Protein AF-A0A382D6B4-F1 (afdb_monomer)

Foldseek 3Di:
DDPPPDAAEDQQQDQPCLVSSVVSVVVVCVPDVDHHYDHPDDCPPPDPVRVVRSVVSNVSSVVVD

Radius of gyration: 12.53 Å; Cα contacts (8 Å, |Δi|>4): 62; chains: 1; bounding box: 29×17×34 Å

Structure (mmCIF, N/CA/C/O backbone):
data_AF-A0A382D6B4-F1
#
_entry.id   AF-A0A382D6B4-F1
#
loop_
_atom_site.group_PDB
_atom_site.id
_atom_site.type_symbol
_atom_site.label_atom_id
_atom_site.label_alt_id
_atom_site.label_comp_id
_atom_site.label_asym_id
_atom_si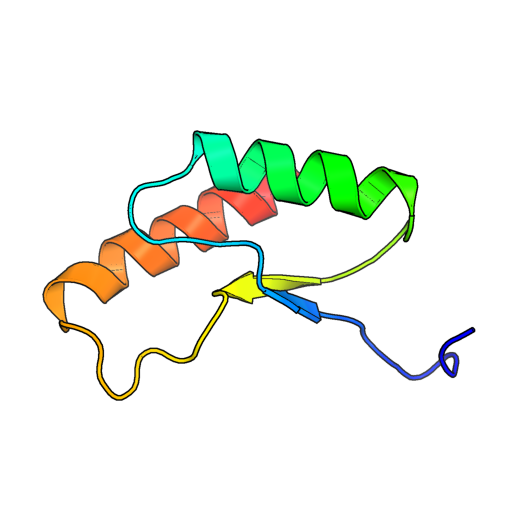te.label_entity_id
_atom_site.label_seq_id
_atom_site.pdbx_PDB_ins_code
_atom_site.Cartn_x
_atom_site.Cartn_y
_atom_site.Cartn_z
_atom_site.occupancy
_atom_site.B_iso_or_equiv
_atom_site.auth_seq_id
_atom_site.auth_comp_id
_atom_site.auth_asym_id
_atom_site.auth_atom_id
_atom_site.pdbx_PDB_model_num
ATOM 1 N N . GLN A 1 1 ? -5.670 -7.774 19.215 1.00 82.62 1 GLN A N 1
ATOM 2 C CA . GLN A 1 1 ? -6.048 -6.383 18.881 1.00 82.62 1 GLN A CA 1
ATOM 3 C C . GLN A 1 1 ? -4.805 -5.518 18.991 1.00 82.62 1 GLN A C 1
ATOM 5 O O . GLN A 1 1 ? -3.979 -5.809 19.850 1.00 82.62 1 GLN A O 1
ATOM 10 N N . LEU A 1 2 ? -4.646 -4.533 18.104 1.00 89.25 2 LEU A N 1
ATOM 11 C CA . LEU A 1 2 ? -3.575 -3.537 18.206 1.00 89.25 2 LEU A CA 1
ATOM 12 C C . LEU A 1 2 ? -3.918 -2.519 19.312 1.00 89.25 2 LEU A C 1
ATOM 14 O O . LEU A 1 2 ? -5.107 -2.322 19.579 1.00 89.25 2 LEU A O 1
ATOM 18 N N . PRO A 1 3 ? -2.923 -1.888 19.961 1.00 95.25 3 PRO A N 1
ATOM 19 C CA . PRO A 1 3 ? -3.165 -0.750 20.845 1.00 95.25 3 PRO A CA 1
ATOM 20 C C . PRO A 1 3 ? -3.919 0.379 20.127 1.00 95.25 3 PRO A C 1
ATOM 22 O O . PRO A 1 3 ? -3.709 0.591 18.936 1.00 95.25 3 PRO A O 1
ATOM 25 N N . THR A 1 4 ? -4.748 1.134 20.852 1.00 91.62 4 THR A N 1
ATOM 26 C CA 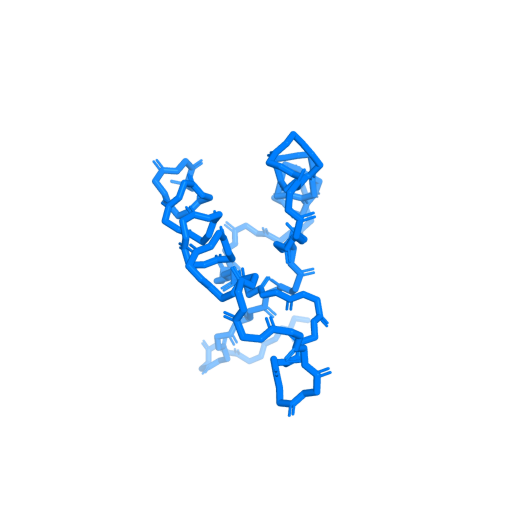. THR A 1 4 ? -5.579 2.213 20.278 1.00 91.62 4 THR A CA 1
ATOM 27 C C . THR A 1 4 ? -4.763 3.291 19.561 1.00 91.62 4 THR A C 1
ATOM 29 O O . THR A 1 4 ? -5.195 3.800 18.537 1.00 91.62 4 THR A O 1
ATOM 32 N N . GLU A 1 5 ? -3.563 3.589 20.058 1.00 95.56 5 GLU A N 1
ATOM 33 C CA . GLU A 1 5 ? -2.649 4.591 19.485 1.00 95.56 5 GLU A CA 1
ATOM 34 C C . GLU A 1 5 ? -1.903 4.088 18.229 1.00 95.56 5 GLU A C 1
ATOM 36 O O . GLU A 1 5 ? -1.040 4.778 17.695 1.00 95.56 5 GLU A O 1
ATOM 41 N N . THR A 1 6 ? -2.146 2.847 17.786 1.00 95.75 6 THR A N 1
ATOM 42 C CA . THR A 1 6 ? -1.449 2.262 16.632 1.00 95.75 6 THR A CA 1
ATOM 43 C C . THR A 1 6 ? -2.210 2.524 15.340 1.00 95.75 6 THR A C 1
ATOM 45 O O . THR A 1 6 ? -3.301 1.992 15.137 1.00 95.75 6 THR A O 1
ATOM 48 N N . GLU A 1 7 ? -1.580 3.239 14.412 1.00 95.50 7 GLU A N 1
ATOM 49 C CA . GLU A 1 7 ? -2.034 3.300 13.024 1.00 95.50 7 GLU A CA 1
ATOM 50 C C . GLU A 1 7 ? -1.464 2.123 12.222 1.00 95.50 7 GLU A C 1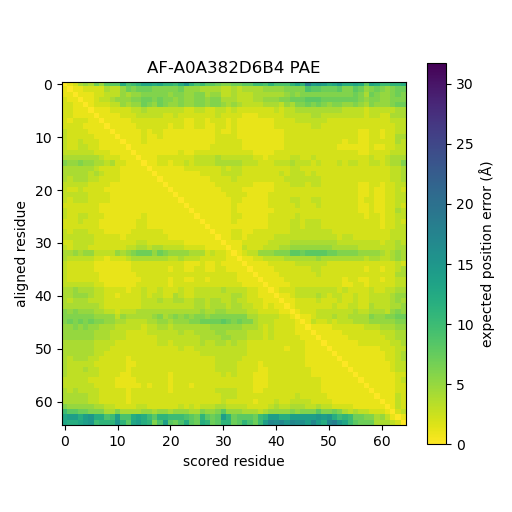
ATOM 52 O O . GLU A 1 7 ? -0.251 1.954 12.090 1.00 95.50 7 GLU A O 1
ATOM 57 N N . LEU A 1 8 ? -2.346 1.289 11.674 1.00 96.31 8 LEU A N 1
ATOM 58 C CA . LEU A 1 8 ? -1.961 0.173 10.815 1.00 96.31 8 LEU A CA 1
ATOM 59 C C . LEU A 1 8 ? -1.853 0.643 9.363 1.00 96.31 8 LEU A C 1
ATOM 61 O O . LEU A 1 8 ? -2.850 1.082 8.802 1.00 96.31 8 LEU A O 1
ATOM 65 N N . TYR A 1 9 ? -0.691 0.464 8.733 1.00 97.12 9 TYR A N 1
ATOM 66 C CA . TYR A 1 9 ? -0.514 0.639 7.288 1.00 97.12 9 TYR A CA 1
ATOM 67 C C . TYR A 1 9 ? -0.198 -0.705 6.633 1.00 97.12 9 TYR A C 1
ATOM 69 O O . TYR A 1 9 ? 0.670 -1.442 7.104 1.00 97.12 9 TYR A O 1
A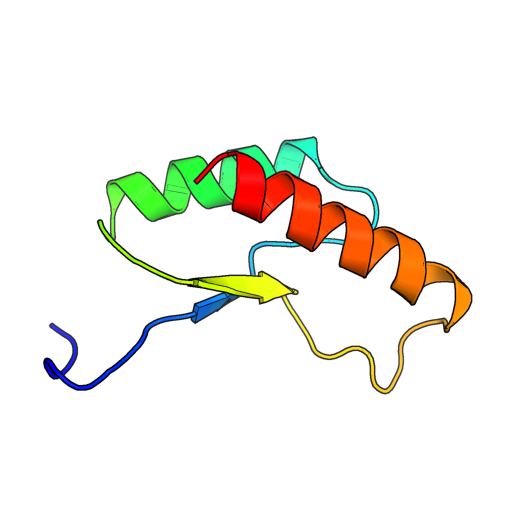TOM 77 N N . LEU A 1 10 ? -0.897 -1.028 5.546 1.00 97.56 10 LEU A N 1
ATOM 78 C CA . LEU A 1 10 ? -0.730 -2.281 4.815 1.00 97.56 10 LEU A CA 1
ATOM 79 C C . LEU A 1 10 ? -0.057 -2.041 3.459 1.00 97.56 10 LEU A C 1
ATOM 81 O O . LEU A 1 10 ? -0.489 -1.189 2.683 1.00 97.56 10 LEU A O 1
ATOM 85 N N . GLY A 1 11 ? 0.973 -2.836 3.162 1.00 98.06 11 GLY A N 1
ATOM 86 C CA . GLY A 1 11 ? 1.636 -2.868 1.858 1.00 98.06 11 GLY A CA 1
ATOM 87 C C . GLY A 1 11 ? 0.758 -3.563 0.818 1.00 98.06 11 GLY A C 1
ATOM 88 O O . GLY A 1 11 ? 0.781 -4.786 0.716 1.00 98.06 11 GLY A O 1
ATOM 89 N N . LEU A 1 12 ? -0.055 -2.794 0.096 1.00 97.81 12 LEU A N 1
ATOM 90 C CA . LEU A 1 12 ? -1.068 -3.297 -0.842 1.00 97.81 12 LEU A CA 1
ATOM 91 C C . LEU A 1 12 ? -0.891 -2.760 -2.267 1.00 97.81 12 LEU A C 1
ATOM 93 O O . LEU A 1 12 ? -1.584 -3.239 -3.161 1.00 97.81 12 LEU A O 1
ATOM 97 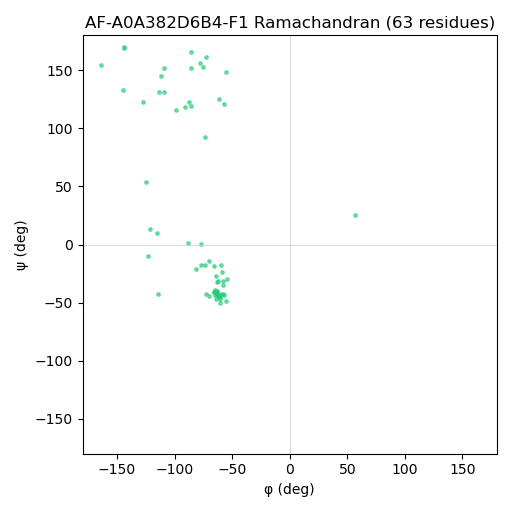N N . ILE A 1 13 ? -0.002 -1.781 -2.463 1.00 97.50 13 ILE A N 1
ATOM 98 C CA . ILE A 1 13 ? 0.204 -1.095 -3.740 1.00 97.50 13 ILE A CA 1
ATOM 99 C C . ILE A 1 13 ? 1.402 -1.670 -4.479 1.00 97.50 13 ILE A C 1
ATOM 101 O O . ILE A 1 13 ? 2.531 -1.506 -4.028 1.00 97.50 13 ILE A O 1
ATOM 105 N N . HIS A 1 14 ? 1.161 -2.273 -5.637 1.00 96.06 14 HIS A N 1
ATOM 106 C CA . HIS A 1 14 ? 2.190 -2.852 -6.491 1.00 96.06 14 HIS A CA 1
ATOM 107 C C . HIS A 1 14 ? 2.392 -2.023 -7.771 1.00 96.06 14 HIS A C 1
ATOM 109 O O . HIS A 1 14 ? 1.491 -1.360 -8.293 1.00 96.06 14 HIS A O 1
ATOM 115 N N . HIS A 1 15 ? 3.607 -2.067 -8.319 1.00 93.88 15 HIS A N 1
ATOM 116 C CA . HIS A 1 15 ? 3.928 -1.371 -9.564 1.00 93.88 15 HIS A CA 1
ATOM 117 C C . HIS A 1 15 ? 3.082 -1.894 -10.740 1.00 93.88 15 HIS A C 1
ATOM 119 O O . HIS A 1 15 ? 3.119 -3.083 -11.046 1.00 93.88 15 HIS A O 1
ATOM 125 N N . GLN A 1 16 ? 2.377 -0.982 -11.424 1.00 91.56 16 GLN A N 1
ATOM 126 C CA . GLN A 1 16 ? 1.551 -1.261 -12.612 1.00 91.56 16 GLN A CA 1
ATOM 127 C C . GLN A 1 16 ? 0.445 -2.322 -12.409 1.00 91.56 16 GLN A C 1
ATOM 129 O O . GLN A 1 16 ? -0.005 -2.930 -13.377 1.00 91.56 16 GLN A O 1
ATOM 134 N N . ASP A 1 17 ? -0.045 -2.520 -11.180 1.00 95.69 17 ASP A N 1
ATOM 135 C CA . ASP A 1 17 ? -1.067 -3.532 -10.860 1.00 95.69 17 ASP A CA 1
ATOM 136 C C . ASP A 1 17 ? -2.300 -2.936 -10.150 1.00 95.69 17 ASP A C 1
ATOM 138 O O . ASP A 1 17 ? -2.744 -3.406 -9.107 1.00 95.69 17 ASP A O 1
ATOM 142 N N . HIS A 1 18 ? -2.916 -1.905 -10.735 1.00 93.94 18 HIS A N 1
ATOM 143 C CA . HIS A 1 18 ? -4.068 -1.225 -10.118 1.00 93.94 18 HIS A CA 1
ATOM 144 C C . HIS A 1 18 ? -5.265 -2.146 -9.827 1.00 93.94 18 HIS A C 1
ATOM 146 O O . HIS A 1 18 ? -6.036 -1.909 -8.895 1.00 93.94 18 HIS A O 1
ATOM 152 N N . ASN A 1 19 ? -5.465 -3.185 -10.642 1.00 95.81 19 ASN A N 1
ATOM 153 C CA . ASN A 1 19 ? -6.537 -4.151 -10.414 1.00 95.81 19 ASN A CA 1
ATOM 154 C C . ASN A 1 19 ?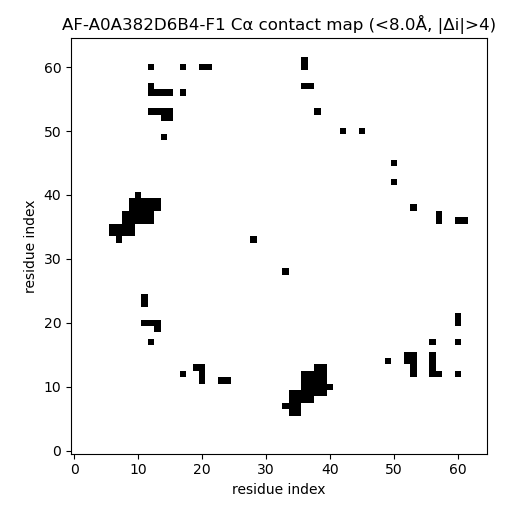 -6.214 -5.056 -9.223 1.00 95.81 19 ASN A C 1
ATOM 156 O O . ASN A 1 19 ? -7.096 -5.300 -8.398 1.00 95.81 19 ASN A O 1
ATOM 160 N N . GLY A 1 20 ? -4.968 -5.519 -9.109 1.00 97.44 20 GLY A N 1
ATOM 161 C CA . GLY A 1 20 ? -4.514 -6.260 -7.943 1.00 97.44 20 GLY A CA 1
ATOM 162 C C . GLY A 1 20 ? -4.555 -5.413 -6.674 1.00 97.44 20 GLY A C 1
ATOM 163 O O . GLY A 1 20 ? -5.017 -5.911 -5.650 1.00 97.44 20 GLY A O 1
ATOM 164 N N . ASP A 1 21 ? -4.180 -4.132 -6.736 1.00 97.38 21 ASP A N 1
ATOM 165 C CA . ASP A 1 21 ? -4.257 -3.203 -5.598 1.00 97.38 21 ASP A CA 1
ATOM 166 C C . ASP A 1 21 ? -5.685 -3.157 -5.028 1.00 97.38 21 ASP A C 1
ATOM 168 O O . ASP A 1 21 ? -5.900 -3.375 -3.833 1.00 97.38 21 ASP A O 1
ATOM 172 N N . LYS A 1 22 ? -6.694 -2.991 -5.899 1.00 96.31 22 LYS A N 1
ATOM 173 C CA . LYS A 1 22 ? -8.117 -3.015 -5.510 1.00 96.31 22 LYS A CA 1
ATOM 174 C C . LYS A 1 22 ? -8.526 -4.341 -4.871 1.00 96.31 22 LYS A C 1
ATOM 176 O O . LYS A 1 22 ? -9.249 -4.349 -3.877 1.00 96.31 22 LYS A O 1
ATOM 181 N N . GLN A 1 23 ? -8.075 -5.466 -5.427 1.00 97.38 23 GLN A N 1
ATOM 182 C CA . GLN A 1 23 ? -8.387 -6.790 -4.881 1.00 97.38 23 GLN A CA 1
ATOM 183 C C . GLN A 1 23 ? -7.759 -6.998 -3.498 1.00 97.38 23 GLN A C 1
ATOM 185 O O . GLN A 1 23 ? -8.418 -7.531 -2.604 1.00 97.38 23 GLN A O 1
ATOM 190 N N . ARG A 1 24 ? -6.514 -6.547 -3.300 1.00 97.56 24 ARG A N 1
ATOM 191 C CA . ARG A 1 24 ? -5.803 -6.618 -2.016 1.00 97.56 24 ARG A CA 1
ATOM 192 C C . ARG A 1 24 ? -6.478 -5.750 -0.954 1.00 97.56 24 ARG A C 1
ATOM 194 O O . ARG A 1 24 ? -6.703 -6.233 0.153 1.00 97.56 24 ARG A O 1
ATOM 201 N N . ILE A 1 25 ? -6.885 -4.528 -1.304 1.00 96.69 25 ILE A N 1
ATOM 202 C CA . ILE A 1 25 ? -7.655 -3.634 -0.420 1.00 96.69 25 ILE A CA 1
ATOM 203 C C . ILE A 1 25 ? -8.987 -4.277 -0.022 1.00 96.69 25 ILE A C 1
ATOM 205 O O . ILE A 1 25 ? -9.275 -4.403 1.168 1.00 96.69 25 ILE A O 1
ATOM 209 N N . ALA A 1 26 ? -9.761 -4.770 -0.993 1.00 96.00 26 ALA A N 1
ATOM 210 C CA . ALA A 1 26 ? -11.044 -5.418 -0.725 1.00 96.00 26 ALA A CA 1
ATOM 211 C C . ALA A 1 26 ? -10.901 -6.692 0.126 1.00 96.00 26 ALA A C 1
ATOM 213 O O . ALA A 1 26 ? -11.800 -7.039 0.893 1.00 96.00 26 ALA A O 1
ATOM 214 N N . ALA A 1 27 ? -9.788 -7.419 -0.000 1.00 97.44 27 ALA A N 1
ATOM 215 C CA . ALA A 1 27 ? -9.488 -8.557 0.861 1.00 97.44 27 ALA A CA 1
ATOM 216 C C . ALA A 1 27 ? -9.147 -8.112 2.293 1.00 97.44 27 ALA A C 1
ATOM 218 O O . ALA A 1 27 ? -9.675 -8.691 3.242 1.00 97.44 27 ALA A O 1
ATOM 219 N N . ALA A 1 28 ? -8.324 -7.072 2.456 1.00 96.94 28 ALA A N 1
ATOM 220 C CA . ALA A 1 28 ? -7.937 -6.538 3.761 1.00 96.94 28 ALA A CA 1
ATOM 221 C C . ALA A 1 28 ? -9.134 -5.980 4.551 1.00 96.94 28 ALA A C 1
ATOM 223 O O . ALA A 1 28 ? -9.273 -6.279 5.738 1.00 96.94 28 ALA A O 1
ATOM 224 N N . GLN A 1 29 ? -10.051 -5.271 3.882 1.00 95.56 29 GLN A N 1
ATOM 225 C CA . GLN A 1 29 ? -11.275 -4.716 4.484 1.00 95.56 29 GLN A CA 1
ATOM 226 C C . GLN A 1 29 ? -12.187 -5.778 5.120 1.00 95.56 29 GLN A C 1
ATOM 228 O O . GLN A 1 29 ? -12.951 -5.470 6.031 1.00 95.56 29 GLN A O 1
ATOM 233 N N . LYS A 1 30 ? -12.101 -7.045 4.690 1.00 96.81 30 LYS A N 1
ATOM 234 C CA . LYS A 1 30 ? -12.861 -8.154 5.297 1.00 96.81 30 LYS A CA 1
ATOM 235 C C . LYS A 1 30 ? -12.326 -8.571 6.669 1.00 96.81 30 LYS A C 1
ATOM 237 O O . LYS A 1 30 ? -13.019 -9.283 7.389 1.00 96.81 30 LYS A O 1
ATOM 242 N N . VAL A 1 31 ? -11.092 -8.189 7.002 1.00 96.19 31 VAL A N 1
ATOM 243 C CA . VAL A 1 31 ? -10.375 -8.639 8.205 1.00 96.19 31 VAL A CA 1
ATOM 244 C C . VAL A 1 31 ? -10.130 -7.484 9.171 1.00 96.19 31 VAL A C 1
ATOM 246 O O . VAL A 1 31 ? -10.306 -7.652 10.377 1.00 96.19 31 VAL A O 1
ATOM 249 N N . VAL A 1 32 ? -9.741 -6.313 8.657 1.00 94.50 32 VAL A N 1
ATOM 250 C CA . VAL A 1 32 ? -9.473 -5.108 9.451 1.00 94.50 32 VAL A CA 1
ATOM 251 C C . VAL A 1 32 ? -10.271 -3.918 8.899 1.00 94.50 32 VAL A C 1
ATOM 253 O O . VAL A 1 32 ? -10.130 -3.590 7.723 1.00 94.50 32 VAL A O 1
ATOM 256 N N . PRO A 1 33 ? -11.115 -3.260 9.718 1.00 86.75 33 PRO A N 1
ATOM 257 C CA . PRO A 1 33 ? -12.055 -2.247 9.231 1.00 86.75 33 PRO A CA 1
ATOM 258 C C . PRO A 1 33 ? -11.412 -0.889 8.920 1.00 86.75 33 PRO A C 1
ATOM 260 O O . PRO A 1 33 ? -12.025 -0.082 8.231 1.00 86.75 33 PRO A O 1
ATOM 263 N N . SER A 1 34 ? -10.210 -0.614 9.434 1.00 91.38 34 SER A N 1
ATOM 264 C CA . SER A 1 34 ? -9.487 0.637 9.190 1.00 91.38 34 SER A CA 1
ATOM 265 C C . SER A 1 34 ? -7.986 0.377 9.107 1.00 91.38 34 SER A C 1
ATOM 267 O O . SER A 1 34 ? -7.432 -0.348 9.939 1.00 91.38 34 SER A O 1
ATOM 269 N N . PHE A 1 35 ? -7.355 0.938 8.078 1.00 95.38 35 PHE A N 1
ATOM 270 C CA . PHE A 1 35 ? -5.920 0.886 7.821 1.00 95.38 35 PHE A CA 1
ATOM 271 C C . PHE A 1 35 ? -5.533 1.965 6.798 1.00 95.38 35 PHE A C 1
ATOM 273 O O . PHE A 1 35 ? -6.342 2.359 5.959 1.00 95.38 35 PHE A O 1
ATOM 280 N N . GLY A 1 36 ? -4.280 2.410 6.835 1.00 96.38 36 GLY A N 1
ATOM 281 C CA . GLY A 1 36 ? -3.641 3.149 5.752 1.00 96.38 36 GLY A CA 1
ATOM 282 C C . GLY A 1 36 ? -3.027 2.217 4.701 1.00 96.38 36 GLY A C 1
ATOM 283 O O . GLY A 1 36 ? -2.843 1.019 4.927 1.00 96.38 36 GLY A O 1
ATOM 284 N N . ILE A 1 37 ? -2.677 2.769 3.542 1.00 96.81 37 ILE A N 1
ATOM 285 C CA . ILE A 1 37 ? -2.098 2.026 2.413 1.00 96.81 37 ILE A CA 1
ATOM 286 C C . ILE A 1 37 ? -0.636 2.409 2.177 1.00 96.81 37 ILE A C 1
ATOM 288 O O . ILE A 1 37 ? -0.249 3.565 2.335 1.00 96.81 37 ILE A O 1
ATOM 292 N N . ALA A 1 38 ? 0.165 1.432 1.770 1.00 97.56 38 ALA A N 1
ATOM 293 C CA . ALA A 1 38 ? 1.561 1.590 1.378 1.00 97.56 38 ALA A CA 1
ATOM 294 C C . ALA A 1 38 ? 1.898 0.647 0.210 1.00 97.56 38 ALA A C 1
ATOM 296 O O . ALA A 1 38 ? 1.117 -0.253 -0.116 1.00 97.56 38 ALA A O 1
ATOM 297 N N . SER A 1 39 ? 3.075 0.804 -0.399 1.00 96.88 39 SER A N 1
ATOM 298 C CA . SER A 1 39 ? 3.643 -0.232 -1.270 1.00 96.88 39 SER A CA 1
ATOM 299 C C . SER A 1 39 ? 4.147 -1.436 -0.476 1.00 96.88 39 SER A C 1
ATOM 301 O O . SER A 1 39 ? 4.395 -1.338 0.727 1.00 96.88 39 SER A O 1
ATOM 303 N N . GLU A 1 40 ? 4.321 -2.584 -1.135 1.00 95.19 40 GLU A N 1
ATOM 304 C CA . GLU A 1 40 ? 4.797 -3.807 -0.475 1.00 95.19 40 GLU A CA 1
ATOM 305 C C . GLU A 1 40 ? 6.224 -3.676 0.072 1.00 95.19 40 GLU A C 1
ATOM 307 O O . GLU A 1 40 ? 6.600 -4.333 1.044 1.00 95.19 40 GLU A O 1
ATOM 312 N N . CYS A 1 41 ? 7.028 -2.809 -0.546 1.00 93.75 41 CYS A N 1
ATOM 313 C CA . CYS A 1 41 ? 8.392 -2.513 -0.138 1.00 93.75 41 CYS A CA 1
ATOM 314 C C . CYS A 1 41 ? 8.728 -1.031 -0.366 1.00 93.75 41 CYS A C 1
ATOM 316 O O . CYS A 1 41 ? 7.989 -0.295 -1.023 1.00 93.75 41 CYS A O 1
ATOM 318 N N . GLY A 1 42 ? 9.866 -0.590 0.174 1.00 94.31 42 GLY A N 1
ATOM 319 C CA . GLY A 1 42 ? 10.397 0.754 -0.047 1.00 94.31 42 GLY A CA 1
ATOM 320 C C . GLY A 1 42 ? 11.083 0.909 -1.409 1.00 94.31 42 GLY A C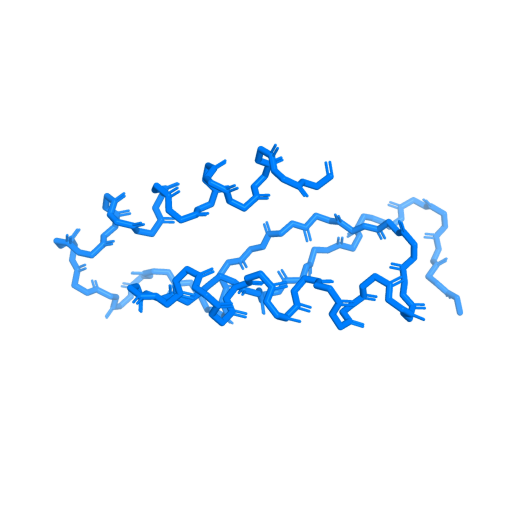 1
ATOM 321 O O . GLY A 1 42 ? 11.598 -0.048 -1.987 1.00 94.31 42 GLY A O 1
ATOM 322 N N . TRP A 1 43 ? 11.155 2.143 -1.907 1.00 94.50 43 TRP A N 1
ATOM 323 C CA . TRP A 1 43 ? 11.628 2.434 -3.269 1.00 94.50 43 TRP A CA 1
ATOM 324 C C . TRP A 1 43 ? 13.141 2.645 -3.389 1.00 94.50 43 TRP A C 1
ATOM 326 O O . TRP A 1 43 ? 13.635 2.885 -4.483 1.00 94.50 43 TRP A O 1
ATOM 336 N N . GLY A 1 44 ? 13.905 2.521 -2.298 1.00 94.38 44 GLY A N 1
ATOM 337 C CA . GLY A 1 44 ? 15.330 2.891 -2.265 1.00 94.38 44 GLY A CA 1
ATOM 338 C C . GLY A 1 44 ? 16.243 2.138 -3.247 1.00 94.38 44 GLY A C 1
ATOM 339 O O . GLY A 1 44 ? 17.348 2.595 -3.511 1.00 94.38 44 GLY A O 1
ATOM 340 N N . ARG A 1 45 ? 15.797 0.996 -3.792 1.00 93.62 45 ARG A N 1
ATOM 341 C CA . ARG A 1 45 ? 16.492 0.229 -4.850 1.00 93.62 45 ARG A CA 1
ATOM 342 C C . ARG A 1 45 ? 15.649 0.042 -6.121 1.00 93.62 45 ARG A C 1
ATOM 344 O O . ARG A 1 45 ? 15.950 -0.829 -6.929 1.00 93.62 45 ARG A O 1
ATOM 351 N N . THR A 1 46 ? 14.554 0.787 -6.258 1.00 90.12 46 THR A N 1
ATOM 352 C CA . THR A 1 46 ? 13.666 0.715 -7.425 1.00 90.12 46 THR A CA 1
ATOM 353 C C . THR A 1 46 ? 14.178 1.638 -8.528 1.00 90.12 46 THR A C 1
ATOM 355 O O . THR A 1 46 ? 14.833 2.639 -8.253 1.00 90.12 46 THR A O 1
ATOM 358 N N . ASP A 1 47 ? 13.873 1.295 -9.777 1.00 94.88 47 ASP A N 1
ATOM 359 C CA . ASP A 1 47 ? 14.066 2.179 -10.924 1.00 94.88 47 ASP A CA 1
ATOM 360 C C . ASP A 1 47 ? 13.303 3.509 -10.714 1.00 94.88 47 ASP A C 1
ATOM 362 O O . ASP A 1 47 ? 12.078 3.475 -10.539 1.00 94.88 47 ASP A O 1
ATOM 366 N N . PRO A 1 48 ? 13.988 4.672 -10.712 1.00 95.31 48 PRO A N 1
ATOM 367 C CA . PRO A 1 48 ? 13.356 5.971 -10.501 1.00 95.31 48 PRO A CA 1
ATOM 368 C C . PRO A 1 48 ? 12.189 6.262 -11.451 1.00 95.31 48 PRO A C 1
ATOM 370 O O . PRO A 1 48 ? 11.242 6.938 -11.047 1.00 95.31 48 PRO A O 1
ATOM 373 N N . GLU A 1 49 ? 12.199 5.717 -12.672 1.00 96.31 49 GLU A N 1
ATOM 374 C CA . GLU A 1 49 ? 11.116 5.913 -13.646 1.00 96.31 49 GLU A CA 1
ATOM 375 C C . GLU A 1 49 ? 9.787 5.283 -13.195 1.00 96.31 49 GLU A C 1
ATOM 377 O O . GLU A 1 49 ? 8.715 5.683 -13.650 1.00 96.31 49 GLU A O 1
ATOM 382 N N . ARG A 1 50 ? 9.821 4.343 -12.241 1.00 94.12 50 ARG A N 1
ATOM 383 C CA . ARG A 1 50 ? 8.619 3.707 -11.675 1.00 94.12 50 ARG A CA 1
ATOM 384 C C . ARG A 1 50 ? 7.946 4.542 -10.591 1.00 94.12 50 ARG A C 1
ATOM 386 O O . ARG A 1 50 ? 6.766 4.330 -10.310 1.00 94.12 50 ARG A O 1
ATOM 393 N N . VAL A 1 51 ? 8.672 5.473 -9.967 1.00 94.88 51 VAL A N 1
ATOM 394 C CA . VAL A 1 51 ? 8.180 6.247 -8.816 1.00 94.88 51 VAL A CA 1
ATOM 395 C C . VAL A 1 51 ? 6.928 7.067 -9.156 1.00 94.88 51 VAL A C 1
ATOM 397 O O . VAL A 1 51 ? 5.966 6.978 -8.392 1.00 94.88 51 VAL A O 1
ATOM 400 N N . PRO A 1 52 ? 6.848 7.791 -10.292 1.00 95.69 52 PRO A N 1
ATOM 401 C CA . PRO A 1 52 ? 5.623 8.502 -10.662 1.00 95.69 52 PRO A CA 1
ATOM 402 C C . PRO A 1 52 ? 4.402 7.579 -10.771 1.00 95.69 52 PRO A C 1
ATOM 404 O O . PRO A 1 52 ? 3.336 7.907 -10.256 1.00 95.69 52 PRO A O 1
ATOM 407 N N . GLY A 1 53 ? 4.567 6.397 -11.377 1.00 95.38 53 GLY A N 1
ATOM 408 C CA . GLY A 1 53 ? 3.498 5.402 -11.485 1.00 95.38 53 GLY A CA 1
ATOM 409 C C . GLY A 1 53 ? 3.067 4.845 -10.126 1.00 95.38 53 GLY A C 1
ATOM 410 O O . GLY A 1 53 ? 1.877 4.681 -9.881 1.00 95.38 53 GLY A O 1
ATOM 411 N N . LEU A 1 54 ? 4.016 4.615 -9.213 1.00 95.69 54 LEU A N 1
ATOM 412 C CA . LEU A 1 54 ? 3.724 4.179 -7.843 1.00 95.69 54 LEU A CA 1
ATOM 413 C C . LEU A 1 54 ? 2.970 5.247 -7.040 1.00 95.69 54 LEU A C 1
ATOM 415 O O . LEU A 1 54 ? 2.037 4.905 -6.313 1.00 95.69 54 LEU A O 1
ATOM 419 N N . ILE A 1 55 ? 3.331 6.527 -7.180 1.00 95.75 55 ILE A N 1
ATOM 420 C CA . ILE A 1 55 ? 2.604 7.642 -6.550 1.00 95.75 55 ILE A CA 1
ATOM 421 C C . ILE A 1 55 ? 1.174 7.723 -7.100 1.00 95.75 55 ILE A C 1
ATOM 423 O O . ILE A 1 55 ? 0.226 7.866 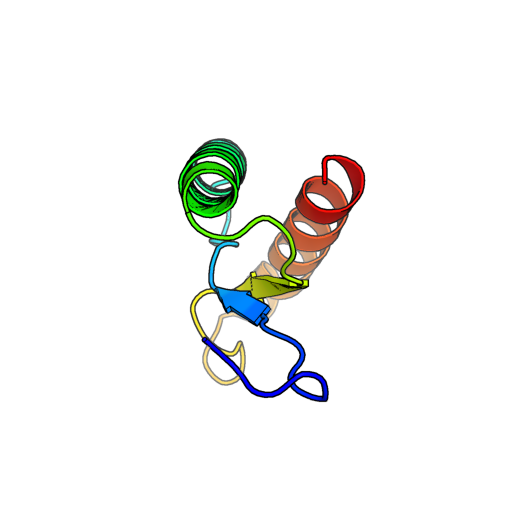-6.326 1.00 95.75 55 ILE A O 1
ATOM 427 N N . GLU A 1 56 ? 0.997 7.568 -8.413 1.00 95.62 56 GLU A N 1
ATOM 428 C CA . GLU A 1 56 ? -0.333 7.542 -9.026 1.00 95.62 56 GLU A CA 1
ATOM 429 C C . GLU A 1 56 ? -1.163 6.344 -8.541 1.00 95.62 56 GLU A C 1
ATOM 431 O O . GLU A 1 56 ? -2.334 6.518 -8.196 1.00 95.62 56 GLU A O 1
ATOM 436 N N . SER A 1 57 ? -0.564 5.153 -8.401 1.00 95.94 57 SER A N 1
ATOM 437 C CA . SER A 1 57 ? -1.241 4.006 -7.778 1.00 95.94 57 SER A CA 1
ATOM 438 C C . SER A 1 57 ? -1.712 4.323 -6.356 1.00 95.94 57 SER A C 1
ATOM 440 O O . SER A 1 57 ? -2.852 4.007 -6.017 1.00 95.94 57 SER A O 1
ATOM 442 N N . HIS A 1 58 ? -0.886 4.981 -5.529 1.00 96.25 58 HIS A N 1
ATOM 443 C CA . HIS A 1 58 ? -1.289 5.383 -4.173 1.00 96.25 58 HIS A CA 1
ATOM 444 C C . HIS A 1 58 ? -2.472 6.352 -4.207 1.00 96.25 58 HIS A C 1
ATOM 446 O O . HIS A 1 58 ? -3.433 6.172 -3.461 1.00 96.25 58 HIS A O 1
ATOM 452 N N . ARG A 1 59 ? -2.436 7.352 -5.096 1.00 95.56 59 ARG A N 1
ATOM 453 C CA . ARG A 1 59 ? -3.527 8.322 -5.262 1.00 95.56 59 ARG A CA 1
ATOM 454 C C . ARG A 1 59 ? -4.832 7.634 -5.666 1.00 95.56 59 ARG A C 1
ATOM 456 O O . ARG A 1 59 ? -5.884 7.913 -5.088 1.00 95.56 59 ARG A O 1
ATOM 463 N N . LEU A 1 60 ? -4.770 6.734 -6.647 1.00 94.62 60 LEU A N 1
ATOM 464 C CA . LEU A 1 60 ? -5.923 5.969 -7.117 1.00 94.62 60 LEU A CA 1
ATOM 465 C C . LEU A 1 60 ? -6.478 5.057 -6.026 1.00 94.62 60 LEU A C 1
ATOM 467 O O . LEU A 1 60 ? -7.692 5.004 -5.843 1.00 94.62 60 LEU A O 1
ATOM 471 N N . ALA A 1 61 ? -5.618 4.360 -5.289 1.00 93.38 61 ALA A N 1
ATOM 472 C CA . ALA A 1 61 ? -6.043 3.507 -4.191 1.00 93.38 61 ALA A CA 1
ATOM 473 C C . ALA A 1 61 ? -6.699 4.316 -3.063 1.00 93.38 61 ALA A C 1
ATOM 475 O O . ALA A 1 61 ? -7.803 3.974 -2.653 1.00 93.38 61 ALA A O 1
ATOM 476 N N . ALA A 1 62 ? -6.089 5.428 -2.638 1.00 91.44 62 ALA A N 1
ATOM 477 C CA . ALA A 1 62 ? -6.620 6.285 -1.576 1.00 91.44 62 ALA A CA 1
ATOM 478 C C . ALA A 1 62 ? -7.969 6.929 -1.931 1.00 91.44 62 ALA A C 1
ATOM 480 O O . ALA A 1 62 ? -8.798 7.136 -1.054 1.00 91.44 62 ALA A O 1
ATOM 481 N N . SER A 1 63 ? -8.209 7.225 -3.213 1.00 87.12 63 SER A N 1
ATOM 482 C CA . SER A 1 63 ? -9.480 7.810 -3.674 1.00 87.12 63 SER A CA 1
ATOM 483 C C . SER A 1 63 ? -10.663 6.830 -3.608 1.00 87.12 63 SER A C 1
ATOM 485 O O . SER A 1 63 ? -11.802 7.254 -3.772 1.00 87.12 63 SER A O 1
ATOM 487 N N . ASN A 1 64 ? -10.394 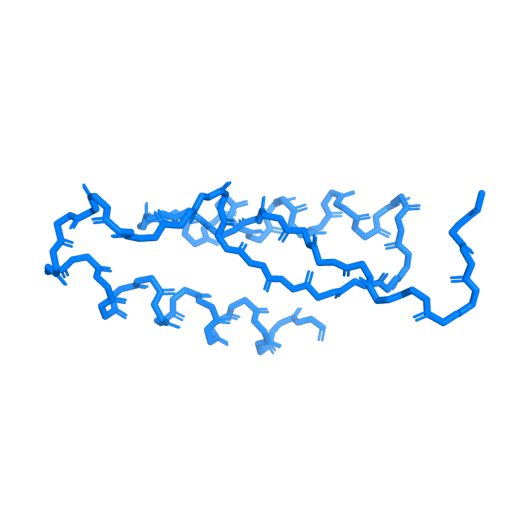5.531 -3.438 1.00 68.06 64 ASN A N 1
ATOM 488 C CA . ASN A 1 64 ? -11.389 4.454 -3.444 1.00 68.06 64 ASN A CA 1
ATOM 489 C C . ASN A 1 64 ? -11.519 3.744 -2.080 1.00 68.06 64 ASN A C 1
ATOM 491 O O . ASN A 1 64 ? -12.132 2.675 -2.026 1.00 68.06 64 ASN A O 1
ATOM 495 N N . LEU A 1 65 ? -10.897 4.287 -1.025 1.00 65.06 65 LEU A N 1
ATOM 496 C CA . LEU A 1 65 ? -11.022 3.792 0.351 1.00 65.06 65 LEU A CA 1
ATOM 497 C C . LEU A 1 65 ? -12.302 4.294 1.022 1.00 65.06 65 LEU A C 1
ATOM 499 O O . LEU A 1 65 ? -12.689 5.457 0.769 1.00 65.06 65 LEU A O 1
#

Secondary structure (DSSP, 8-state):
---TTPPPEEEEE-TT-HHHHHHHHHHHTTT-S--EEEESS-STTS-GGGHHHHHHHHHHHHTT-

Organism: NCBI:txid408172

Solvent-accessible surface area (backbone atoms only — not comparable to full-atom values): 4133 Å² total; per-residue (Å²): 134,80,63,90,91,60,85,50,68,43,56,44,46,55,81,96,32,67,69,56,25,52,52,46,50,60,55,45,54,76,78,46,90,74,70,47,81,38,45,72,64,80,66,92,86,52,66,73,85,51,50,65,57,44,52,50,48,50,54,57,51,63,75,73,109

Mean predicted aligned error: 2.81 Å

pLDDT: mean 94.02, std 5.64, range [65.06, 98.06]

Sequence (65 aa):
QLPTETELYLGLIHHQDHNGDKQRIAAAQKVVPSFGIASECGWGRTDPERVPGLIESHRLAASNL